Protein AF-A0AAW6ARX3-F1 (afdb_monomer)

pLDDT: mean 88.52, std 10.61, range [48.91, 97.62]

Solvent-accessible surface area (backbone atoms only — not comparable to full-atom values): 4338 Å² total; per-residue (Å²): 119,62,70,67,60,55,51,50,51,51,54,49,51,54,50,51,48,48,40,62,69,54,51,39,74,73,49,65,90,48,57,47,96,79,77,40,47,37,44,57,53,50,46,55,51,52,49,55,54,45,51,55,54,48,50,56,52,48,54,53,48,51,68,64,41,49,73,53,51,71,72,68,55,76,133

Secondary structure (DSSP, 8-state):
--HHHHHHHHHHHHHHHHHHHTGGGGS--PEETTTEEHHHHHHHHHHHHHHHHHHHHHHHHHHTTHHHHHHH---

Mean predicted aligned error: 6.12 Å

Structure (mmCIF, N/CA/C/O backbone):
data_AF-A0AAW6ARX3-F1
#
_entry.id   AF-A0AAW6ARX3-F1
#
loop_
_atom_site.group_PDB
_atom_site.id
_atom_site.type_symbol
_atom_site.label_atom_id
_atom_site.label_alt_id
_atom_site.label_comp_id
_atom_site.label_asym_id
_atom_site.label_entity_id
_atom_site.label_seq_id
_atom_site.pdbx_PDB_ins_code
_atom_site.Cartn_x
_atom_site.Cartn_y
_atom_site.Cartn_z
_atom_site.occupancy
_atom_site.B_iso_or_equiv
_atom_site.auth_seq_id
_atom_site.auth_comp_id
_atom_site.auth_asym_id
_atom_site.auth_atom_id
_atom_site.pdbx_PDB_model_num
ATOM 1 N N . MET A 1 1 ? -14.845 1.168 15.557 1.00 85.31 1 MET A N 1
ATOM 2 C CA . MET A 1 1 ? -13.451 0.863 15.130 1.00 85.31 1 MET A CA 1
ATOM 3 C C . MET A 1 1 ? -12.421 1.543 16.044 1.00 85.31 1 MET A C 1
ATOM 5 O O . MET A 1 1 ? -12.643 2.686 16.425 1.00 85.31 1 MET A O 1
ATOM 9 N N . LYS A 1 2 ? -11.297 0.886 16.392 1.00 90.81 2 LYS A N 1
ATOM 10 C CA . LYS A 1 2 ? -10.243 1.456 17.269 1.00 90.81 2 LYS A CA 1
ATOM 11 C C . LYS A 1 2 ? -9.489 2.621 16.599 1.00 90.81 2 LYS A C 1
ATOM 13 O O . LYS A 1 2 ? -9.200 2.551 15.406 1.00 90.81 2 LYS A O 1
ATOM 18 N N . LYS A 1 3 ? -9.088 3.639 17.378 1.00 91.44 3 LYS A N 1
ATOM 19 C CA . LYS A 1 3 ? -8.315 4.812 16.902 1.00 91.44 3 LYS A CA 1
ATOM 20 C C . LYS A 1 3 ? -7.026 4.413 16.174 1.00 91.44 3 LYS A C 1
ATOM 22 O O . LYS A 1 3 ? -6.723 4.978 15.130 1.00 91.44 3 LYS A O 1
ATOM 27 N N . SER A 1 4 ? -6.321 3.395 16.668 1.00 92.25 4 SER A N 1
ATOM 28 C CA . SER A 1 4 ? -5.080 2.906 16.054 1.00 92.25 4 SER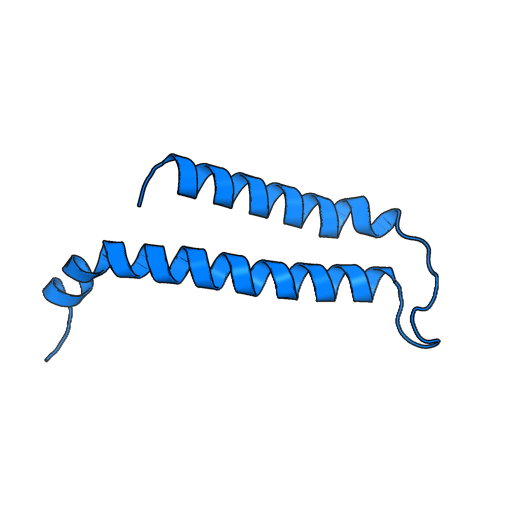 A CA 1
ATOM 29 C C . SER A 1 4 ? -5.279 2.391 14.626 1.00 92.25 4 SER A C 1
ATOM 31 O O . SER A 1 4 ? -4.434 2.645 13.781 1.00 92.25 4 SER A O 1
ATOM 33 N N . ILE A 1 5 ? -6.409 1.736 14.325 1.00 92.56 5 ILE A N 1
ATOM 34 C CA . ILE A 1 5 ? -6.704 1.238 12.967 1.00 92.56 5 ILE A CA 1
ATOM 35 C C . ILE A 1 5 ? -6.881 2.414 12.002 1.00 92.56 5 ILE A C 1
ATOM 37 O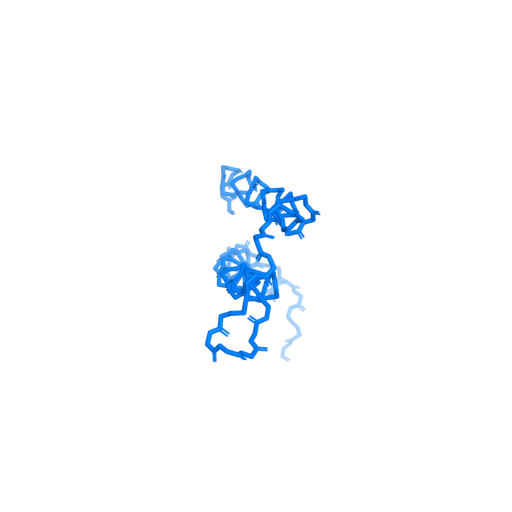 O . ILE A 1 5 ? -6.334 2.393 10.905 1.00 92.56 5 ILE A O 1
ATOM 41 N N . LYS A 1 6 ? -7.579 3.473 12.435 1.00 92.81 6 LYS A N 1
ATOM 42 C CA . LYS A 1 6 ? -7.739 4.703 11.645 1.00 92.81 6 LYS A CA 1
ATOM 43 C C . LYS A 1 6 ? -6.389 5.372 11.370 1.00 92.81 6 LYS A C 1
ATOM 45 O O . LYS A 1 6 ? -6.123 5.759 10.241 1.00 92.81 6 LYS A O 1
ATOM 50 N N . ILE A 1 7 ? -5.521 5.462 12.382 1.00 95.81 7 ILE A N 1
ATOM 51 C CA . ILE A 1 7 ? -4.170 6.031 12.235 1.00 95.81 7 ILE A CA 1
ATOM 52 C C . ILE A 1 7 ? -3.330 5.203 11.255 1.00 95.81 7 ILE A C 1
ATOM 54 O O . ILE A 1 7 ? -2.714 5.773 10.361 1.00 95.81 7 ILE A O 1
ATOM 58 N N . ILE A 1 8 ? -3.339 3.872 11.378 1.00 95.12 8 ILE A N 1
ATOM 59 C CA . ILE A 1 8 ? -2.623 2.978 10.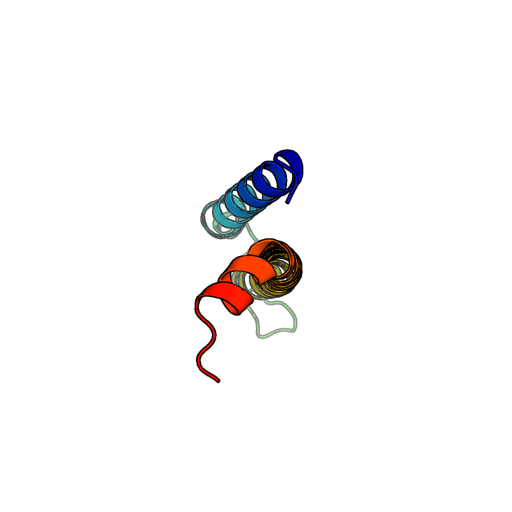456 1.00 95.12 8 ILE A CA 1
ATOM 60 C C . ILE A 1 8 ? -3.131 3.164 9.023 1.00 95.12 8 ILE A C 1
ATOM 62 O O . ILE A 1 8 ? -2.326 3.261 8.103 1.00 95.12 8 ILE A O 1
ATOM 66 N N . PHE A 1 9 ? -4.447 3.273 8.831 1.00 96.25 9 PHE A N 1
ATOM 67 C CA . PHE A 1 9 ? -5.036 3.511 7.514 1.00 96.25 9 PHE A CA 1
ATOM 68 C C . PHE A 1 9 ? -4.618 4.865 6.918 1.00 96.25 9 PHE A C 1
ATOM 70 O O . PHE A 1 9 ? -4.317 4.946 5.729 1.00 96.25 9 PHE A O 1
ATOM 77 N N . ILE A 1 10 ? -4.531 5.921 7.732 1.00 96.69 10 ILE A N 1
ATOM 78 C CA . ILE A 1 10 ? -4.018 7.229 7.292 1.00 96.69 10 ILE A CA 1
ATOM 79 C C . ILE A 1 10 ? -2.551 7.112 6.868 1.00 96.69 10 ILE A C 1
ATOM 81 O O . ILE A 1 10 ? -2.204 7.533 5.769 1.00 96.69 10 ILE A O 1
ATOM 85 N N . ILE A 1 11 ? -1.701 6.497 7.698 1.00 97.62 11 ILE A N 1
ATOM 86 C CA . ILE A 1 11 ? -0.277 6.301 7.385 1.00 97.62 11 ILE A CA 1
ATOM 87 C C . ILE A 1 11 ? -0.118 5.499 6.090 1.00 97.62 11 ILE A C 1
ATOM 89 O O . ILE A 1 11 ? 0.668 5.889 5.229 1.00 97.62 11 ILE A O 1
ATOM 93 N N . PHE A 1 12 ? -0.894 4.425 5.919 1.00 97.31 12 PHE A N 1
ATOM 94 C CA . PHE A 1 12 ? -0.908 3.627 4.694 1.00 97.31 12 PHE A CA 1
ATOM 95 C C . PHE A 1 12 ? -1.196 4.487 3.458 1.00 97.31 12 PHE A C 1
ATOM 97 O O . PHE A 1 12 ? -0.438 4.432 2.494 1.00 97.31 12 PHE A O 1
ATOM 104 N N . ASN A 1 13 ? -2.240 5.320 3.492 1.00 96.44 13 ASN A N 1
ATOM 105 C CA . ASN A 1 13 ? -2.596 6.177 2.358 1.00 96.44 13 ASN A CA 1
ATOM 106 C C . ASN A 1 13 ? -1.544 7.261 2.087 1.00 96.44 13 ASN A C 1
ATOM 108 O O . ASN A 1 13 ? -1.228 7.522 0.928 1.00 96.44 13 ASN A O 1
ATOM 112 N N . THR A 1 14 ? -0.945 7.845 3.127 1.00 96.56 14 THR A N 1
ATOM 113 C CA . THR A 1 14 ? 0.168 8.793 2.969 1.00 96.56 14 THR A CA 1
ATOM 114 C C . THR A 1 14 ? 1.358 8.134 2.273 1.00 96.56 14 THR A C 1
ATOM 116 O O . THR A 1 14 ? 1.905 8.690 1.322 1.00 96.56 14 THR A O 1
ATOM 119 N N . VAL A 1 15 ? 1.745 6.928 2.699 1.00 96.19 15 VAL A N 1
ATOM 120 C CA . VAL A 1 15 ? 2.848 6.175 2.081 1.00 96.19 15 VAL A CA 1
ATOM 121 C C . VAL A 1 15 ? 2.501 5.767 0.651 1.00 96.19 15 VAL A C 1
ATOM 123 O O . VAL A 1 15 ? 3.347 5.896 -0.233 1.00 96.19 15 VAL A O 1
ATOM 126 N N . LEU A 1 16 ? 1.268 5.323 0.398 1.00 95.94 16 LEU A N 1
ATOM 127 C CA . LEU A 1 16 ? 0.785 4.975 -0.938 1.00 95.94 16 LEU A CA 1
ATOM 128 C C . LEU A 1 16 ? 0.862 6.177 -1.887 1.00 95.94 16 LEU A C 1
ATOM 130 O O . LEU A 1 16 ? 1.336 6.038 -3.014 1.00 95.94 16 LEU A O 1
ATOM 134 N N . PHE A 1 17 ? 0.440 7.356 -1.425 1.00 94.31 17 PHE A N 1
ATOM 135 C CA . PHE A 1 17 ? 0.518 8.595 -2.193 1.00 94.31 17 PHE A CA 1
ATOM 136 C C . PHE A 1 17 ? 1.969 8.970 -2.503 1.00 94.31 17 PHE A C 1
ATOM 138 O O . PHE A 1 17 ? 2.320 9.137 -3.669 1.00 94.31 17 PHE A O 1
ATOM 145 N N . LEU A 1 18 ? 2.838 9.025 -1.486 1.00 94.94 18 LEU A N 1
ATOM 146 C CA . LEU A 1 18 ? 4.263 9.328 -1.671 1.00 94.94 18 LEU A CA 1
ATOM 147 C C . LEU A 1 18 ? 4.933 8.334 -2.624 1.00 94.94 18 LEU A C 1
ATOM 149 O O . LEU A 1 18 ? 5.736 8.721 -3.471 1.00 94.94 18 LEU A O 1
ATOM 153 N N . SER A 1 19 ? 4.570 7.058 -2.531 1.00 92.12 19 SER A N 1
ATOM 154 C CA . SER A 1 19 ? 5.118 6.018 -3.396 1.00 92.12 19 SER A CA 1
ATOM 155 C C . SER A 1 19 ? 4.699 6.209 -4.852 1.00 92.12 19 SER A C 1
ATOM 157 O O . SER A 1 19 ? 5.542 6.169 -5.746 1.00 92.12 19 SER A O 1
ATOM 159 N N . ASN A 1 20 ? 3.415 6.471 -5.100 1.00 92.50 20 ASN A N 1
ATOM 160 C CA . ASN A 1 20 ? 2.889 6.626 -6.456 1.00 92.50 20 ASN A CA 1
ATOM 161 C C . ASN A 1 20 ? 3.206 7.975 -7.105 1.00 92.50 20 ASN A C 1
ATOM 163 O O . ASN A 1 20 ? 3.233 8.038 -8.325 1.00 92.50 20 ASN A O 1
ATOM 167 N N . PHE A 1 21 ? 3.448 9.038 -6.335 1.00 87.88 21 PHE A N 1
ATOM 168 C CA . PHE A 1 21 ? 3.753 10.362 -6.895 1.00 87.88 21 PHE A CA 1
ATOM 169 C C . PHE A 1 21 ? 5.241 10.696 -6.907 1.00 87.88 21 PHE A C 1
ATOM 171 O O . PHE A 1 21 ? 5.719 11.313 -7.854 1.00 87.88 21 PHE A O 1
ATOM 178 N N . ILE A 1 22 ? 5.980 10.310 -5.866 1.00 89.00 22 ILE A N 1
ATOM 179 C CA . ILE A 1 22 ? 7.393 10.669 -5.721 1.00 89.00 22 ILE A CA 1
ATOM 180 C C . ILE A 1 22 ? 8.268 9.478 -6.097 1.00 89.00 22 ILE A C 1
ATOM 182 O O . ILE A 1 22 ? 9.105 9.592 -6.989 1.00 89.00 22 ILE A O 1
ATOM 186 N N . LEU A 1 23 ? 8.065 8.317 -5.465 1.00 86.81 23 LEU A N 1
ATOM 187 C CA . LEU A 1 23 ? 8.962 7.170 -5.667 1.00 86.81 23 LEU A CA 1
ATOM 188 C C . LEU A 1 23 ? 8.856 6.570 -7.072 1.00 86.81 23 LEU A C 1
ATOM 190 O O . LEU A 1 23 ? 9.859 6.092 -7.602 1.00 86.81 23 LEU A O 1
ATOM 194 N N . VAL A 1 24 ? 7.688 6.665 -7.714 1.00 89.31 24 VAL A N 1
ATOM 195 C CA . VAL A 1 24 ? 7.492 6.188 -9.091 1.00 89.31 24 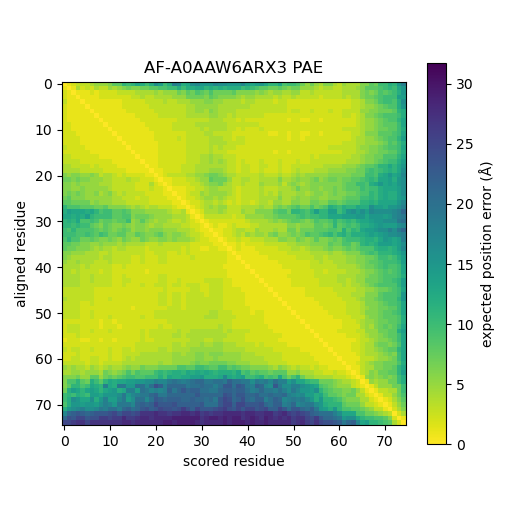VAL A CA 1
ATOM 196 C C . VAL A 1 24 ? 8.455 6.852 -10.083 1.00 89.31 24 VAL A C 1
ATOM 198 O O . VAL A 1 24 ? 8.879 6.217 -11.047 1.00 89.31 24 VAL A O 1
ATOM 201 N N . ALA A 1 25 ? 8.845 8.108 -9.837 1.00 87.44 25 ALA A N 1
ATOM 202 C CA . ALA A 1 25 ? 9.746 8.855 -10.711 1.00 87.44 25 ALA A CA 1
ATOM 203 C C . ALA A 1 25 ? 11.181 8.304 -10.688 1.00 87.44 25 ALA A C 1
ATOM 205 O O . ALA A 1 25 ? 11.924 8.483 -11.652 1.00 87.44 25 ALA A O 1
ATOM 206 N N . PHE A 1 26 ? 11.558 7.610 -9.611 1.00 89.81 26 PHE A N 1
ATOM 207 C CA . PHE A 1 26 ? 12.878 7.002 -9.440 1.00 89.81 26 PHE A CA 1
ATOM 208 C C . PHE A 1 26 ? 12.942 5.555 -9.939 1.00 89.81 26 PHE A C 1
ATOM 210 O O . PHE A 1 26 ? 14.023 4.967 -9.971 1.00 89.81 26 PHE A O 1
ATOM 217 N N . LEU A 1 27 ? 11.811 4.966 -10.341 1.00 88.25 27 LEU A N 1
ATOM 218 C CA . LEU A 1 27 ? 11.804 3.621 -10.902 1.00 88.25 27 LEU A CA 1
ATOM 219 C C . LEU A 1 27 ? 12.442 3.606 -12.302 1.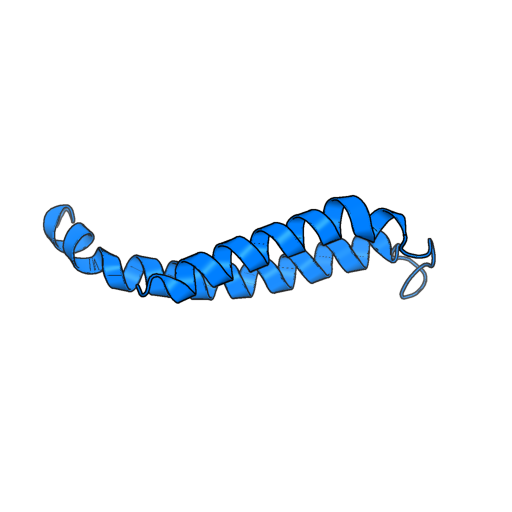00 88.25 27 LEU A C 1
ATOM 221 O O . LEU A 1 27 ? 12.198 4.506 -13.117 1.00 88.25 27 LEU A O 1
ATOM 225 N N . PRO A 1 28 ? 13.238 2.571 -12.618 1.00 86.06 28 PRO A N 1
ATOM 226 C CA . PRO A 1 28 ? 13.921 2.465 -13.900 1.00 86.06 28 PRO A CA 1
ATOM 227 C C . PRO A 1 28 ? 12.907 2.307 -15.035 1.00 86.06 28 PRO A C 1
ATOM 229 O O . PRO A 1 28 ? 11.968 1.533 -14.916 1.00 86.06 28 PRO A O 1
ATOM 232 N N . LYS A 1 29 ? 13.111 2.965 -16.181 1.00 86.44 29 LYS A N 1
ATOM 233 C CA . LYS A 1 29 ? 12.225 2.887 -17.370 1.00 86.44 29 LYS A CA 1
ATOM 234 C C . LYS A 1 29 ? 12.298 1.546 -18.121 1.00 86.44 29 LYS A C 1
ATOM 236 O O . LYS A 1 29 ? 12.128 1.491 -19.335 1.00 86.44 29 LYS A O 1
ATOM 241 N N . THR A 1 30 ? 12.583 0.465 -17.410 1.00 90.88 30 THR A N 1
ATOM 242 C CA . THR A 1 30 ? 12.653 -0.883 -17.960 1.00 90.88 30 THR A CA 1
ATOM 243 C C . THR A 1 30 ? 11.251 -1.386 -18.284 1.00 90.88 30 THR A C 1
ATOM 245 O O . THR A 1 30 ? 10.299 -1.142 -17.539 1.00 90.88 30 THR A O 1
ATOM 248 N N . LEU A 1 31 ? 11.134 -2.120 -19.387 1.00 92.38 31 LEU A N 1
ATOM 249 C CA . LEU A 1 31 ? 9.918 -2.842 -19.730 1.00 92.38 31 LEU A CA 1
ATOM 250 C C . LEU A 1 31 ? 9.881 -4.175 -18.980 1.00 92.38 31 LEU A C 1
ATOM 252 O O . LEU A 1 31 ? 10.744 -5.032 -19.164 1.00 92.38 31 LEU A O 1
ATOM 256 N N . LEU A 1 32 ? 8.857 -4.363 -18.158 1.00 88.06 32 LEU A N 1
ATOM 257 C CA . LEU A 1 32 ? 8.478 -5.660 -17.621 1.00 88.06 32 LEU A CA 1
ATOM 258 C C . LEU A 1 32 ? 7.755 -6.459 -18.710 1.00 88.06 32 LEU A C 1
ATOM 260 O O . LEU A 1 32 ? 6.930 -5.921 -19.454 1.00 88.06 32 LEU A O 1
ATOM 264 N N . PHE A 1 33 ? 8.094 -7.746 -18.820 1.00 90.25 33 PHE A N 1
ATOM 265 C CA . PHE A 1 33 ? 7.514 -8.681 -19.796 1.00 90.25 33 PHE A CA 1
ATOM 266 C C . PHE A 1 33 ? 7.633 -8.237 -21.269 1.00 90.25 33 PHE A C 1
ATOM 268 O O . PHE A 1 33 ? 6.922 -8.749 -22.127 1.00 90.25 33 PHE A O 1
ATOM 275 N N . GLY A 1 34 ? 8.520 -7.282 -21.571 1.00 90.62 34 GLY A N 1
ATOM 276 C CA . GLY A 1 34 ? 8.756 -6.772 -22.925 1.00 90.62 34 GLY A CA 1
ATOM 277 C C . GLY A 1 34 ? 7.743 -5.743 -23.440 1.00 90.62 34 GLY A C 1
ATOM 278 O O . GLY A 1 34 ? 7.926 -5.248 -24.546 1.00 90.62 34 GLY A O 1
ATOM 279 N N . TRP A 1 35 ? 6.710 -5.382 -22.669 1.00 90.94 35 TRP A N 1
ATOM 280 C CA . TRP A 1 35 ? 5.664 -4.454 -23.135 1.00 90.94 35 TRP A CA 1
ATOM 281 C C . TRP A 1 35 ? 5.151 -3.468 -22.078 1.00 90.94 35 TRP A C 1
ATOM 283 O O . TRP A 1 35 ? 4.583 -2.439 -22.437 1.00 90.94 35 TRP A O 1
ATOM 293 N N . MET A 1 36 ? 5.350 -3.733 -20.785 1.00 92.06 36 MET A N 1
ATOM 294 C CA . MET A 1 36 ? 4.776 -2.923 -19.710 1.00 92.06 36 MET A CA 1
ATOM 295 C C . MET A 1 36 ? 5.845 -2.054 -19.037 1.00 92.06 36 MET A C 1
ATOM 297 O O . MET A 1 36 ? 6.784 -2.605 -18.466 1.00 92.06 36 MET A O 1
ATOM 301 N N . PRO A 1 37 ? 5.725 -0.715 -19.017 1.00 93.81 37 PRO A N 1
ATOM 302 C CA . PRO A 1 37 ? 6.643 0.128 -18.254 1.00 93.81 37 PRO A CA 1
ATOM 303 C C . PRO A 1 37 ? 6.614 -0.224 -16.764 1.00 93.81 37 PRO A C 1
ATOM 305 O O . PRO A 1 37 ? 5.538 -0.347 -16.174 1.00 93.81 37 PRO A O 1
ATOM 308 N N . SER A 1 38 ? 7.783 -0.350 -16.134 1.00 92.12 38 SER A N 1
ATOM 309 C CA . SER A 1 38 ? 7.876 -0.704 -14.710 1.00 92.12 38 SER A CA 1
ATOM 310 C C . SER A 1 38 ? 7.128 0.283 -13.801 1.00 92.12 38 SER A C 1
ATOM 312 O O . SER A 1 38 ? 6.526 -0.133 -12.814 1.00 92.12 38 SER A O 1
ATOM 314 N N . GLN A 1 39 ? 7.100 1.574 -14.158 1.00 92.62 39 GLN A N 1
ATOM 315 C CA . GLN A 1 39 ? 6.370 2.606 -13.419 1.00 92.62 39 GLN A CA 1
ATOM 316 C C . GLN A 1 39 ? 4.868 2.341 -13.431 1.00 92.62 39 GLN A C 1
ATOM 318 O O . GLN A 1 39 ? 4.202 2.445 -12.403 1.00 92.62 39 GLN A O 1
ATOM 323 N N . PHE A 1 40 ? 4.342 1.966 -14.598 1.00 91.69 40 PHE A N 1
ATOM 324 C CA . PHE A 1 40 ? 2.936 1.622 -14.747 1.00 91.69 40 PHE A CA 1
ATOM 325 C C . PHE A 1 40 ? 2.603 0.355 -13.962 1.00 91.69 40 PHE A C 1
ATOM 327 O O . PHE A 1 40 ? 1.620 0.334 -13.227 1.00 91.69 40 PHE A O 1
ATOM 334 N N . ALA A 1 41 ? 3.450 -0.671 -14.054 1.00 92.69 41 ALA A N 1
ATOM 335 C CA . ALA A 1 41 ? 3.280 -1.906 -13.298 1.00 92.69 41 ALA A CA 1
ATOM 336 C C . ALA A 1 41 ? 3.274 -1.663 -11.783 1.00 92.69 41 ALA A C 1
ATOM 338 O O . ALA A 1 41 ? 2.439 -2.212 -11.068 1.00 92.69 41 ALA A O 1
ATOM 339 N N . PHE A 1 42 ? 4.175 -0.807 -11.297 1.00 93.12 42 PHE A N 1
ATOM 340 C CA . PHE A 1 42 ? 4.230 -0.408 -9.896 1.00 93.12 42 PHE A CA 1
ATOM 341 C C . PHE A 1 42 ? 2.960 0.327 -9.464 1.00 93.12 42 PHE A C 1
ATOM 343 O O . PHE A 1 42 ? 2.378 -0.007 -8.432 1.00 93.12 42 PHE A O 1
ATOM 350 N N . MET A 1 43 ? 2.498 1.289 -10.266 1.00 93.19 43 MET A N 1
ATOM 351 C CA . MET A 1 43 ? 1.277 2.034 -9.971 1.00 93.19 43 MET A CA 1
ATOM 352 C C . MET A 1 43 ? 0.052 1.113 -9.960 1.00 93.19 43 MET A C 1
ATOM 354 O O . MET A 1 43 ? -0.704 1.102 -8.994 1.00 93.19 43 MET A O 1
ATOM 358 N N . ALA A 1 44 ? -0.115 0.277 -10.984 1.00 92.62 44 ALA A N 1
ATOM 359 C CA . ALA A 1 44 ? -1.221 -0.672 -11.071 1.00 92.62 44 ALA A CA 1
ATOM 360 C C . ALA A 1 44 ? -1.195 -1.694 -9.920 1.00 92.62 44 ALA A C 1
ATOM 362 O O . ALA A 1 44 ? -2.219 -1.943 -9.283 1.00 92.62 44 ALA A O 1
ATOM 363 N N . GLY A 1 45 ? -0.019 -2.246 -9.608 1.00 93.75 45 GLY A N 1
ATOM 364 C CA . GLY A 1 45 ? 0.159 -3.190 -8.507 1.00 93.75 45 GLY A CA 1
ATOM 365 C C . GLY A 1 45 ? -0.138 -2.565 -7.144 1.00 93.75 45 GLY A C 1
ATOM 366 O O . GLY A 1 45 ? -0.826 -3.173 -6.324 1.00 93.75 45 GLY A O 1
ATOM 367 N N . SER A 1 46 ? 0.313 -1.331 -6.907 1.00 94.81 46 SER A N 1
ATOM 368 C CA . SER A 1 46 ? 0.041 -0.631 -5.648 1.00 94.81 46 SER A CA 1
ATOM 369 C C . SER A 1 46 ? -1.449 -0.314 -5.475 1.00 94.81 46 SER A C 1
ATOM 371 O O . SER A 1 46 ? -1.968 -0.451 -4.368 1.00 94.81 46 SER A O 1
ATOM 373 N N . MET A 1 47 ? -2.164 0.006 -6.560 1.00 95.00 47 MET A N 1
ATOM 374 C CA . MET A 1 47 ? -3.617 0.204 -6.538 1.00 95.00 47 MET A CA 1
ATOM 375 C C . MET A 1 47 ? -4.377 -1.095 -6.263 1.00 95.00 47 MET A C 1
ATOM 377 O O . MET A 1 47 ? -5.355 -1.079 -5.515 1.00 95.00 47 MET A O 1
ATOM 381 N N . ALA A 1 48 ? -3.913 -2.232 -6.790 1.00 96.06 48 ALA A N 1
ATOM 382 C CA . ALA A 1 48 ? -4.491 -3.532 -6.451 1.00 96.06 48 ALA A CA 1
ATOM 383 C C . ALA A 1 48 ? -4.347 -3.829 -4.948 1.00 96.06 48 ALA A C 1
ATOM 385 O O . ALA A 1 48 ? -5.335 -4.156 -4.288 1.00 96.06 48 ALA A O 1
ATOM 386 N N . VAL A 1 49 ? -3.157 -3.619 -4.373 1.00 95.69 49 VAL A N 1
ATOM 387 C CA . VAL A 1 49 ? -2.935 -3.748 -2.919 1.00 95.69 49 VAL A CA 1
ATOM 388 C C . VAL A 1 49 ? -3.816 -2.772 -2.133 1.00 95.69 49 VAL A C 1
ATOM 390 O O . VAL A 1 49 ? -4.440 -3.163 -1.146 1.00 95.69 49 VAL A O 1
ATOM 393 N N . ALA A 1 50 ? -3.918 -1.519 -2.580 1.00 96.50 50 ALA A N 1
ATOM 394 C CA . ALA A 1 50 ? -4.756 -0.509 -1.944 1.00 96.50 50 ALA A CA 1
ATOM 395 C C . ALA A 1 50 ? -6.231 -0.915 -1.925 1.00 96.50 50 ALA A C 1
ATOM 397 O O . ALA A 1 50 ? -6.869 -0.786 -0.884 1.00 96.50 50 ALA A O 1
ATOM 398 N N . SER A 1 51 ? -6.752 -1.476 -3.020 1.00 96.81 51 SER A N 1
ATOM 399 C CA . SER A 1 51 ? -8.141 -1.941 -3.091 1.00 96.81 51 SER A CA 1
ATOM 400 C C . SER A 1 51 ? -8.456 -3.012 -2.043 1.00 96.81 51 SER A C 1
ATOM 402 O O . SER A 1 51 ? -9.480 -2.920 -1.368 1.00 96.81 51 SER A O 1
ATOM 404 N N . ALA A 1 52 ? -7.544 -3.964 -1.817 1.00 96.81 52 ALA A N 1
ATOM 405 C CA . ALA A 1 52 ? -7.699 -4.980 -0.780 1.00 96.81 52 ALA A CA 1
ATOM 406 C C . ALA A 1 52 ? -7.699 -4.360 0.628 1.00 96.81 52 ALA A C 1
ATOM 408 O O . ALA A 1 52 ? -8.570 -4.662 1.445 1.00 96.81 52 ALA A O 1
ATOM 409 N N . VAL A 1 53 ? -6.760 -3.448 0.908 1.00 96.31 53 VAL A N 1
ATOM 410 C CA . VAL A 1 53 ? -6.678 -2.750 2.204 1.00 96.31 53 VAL A CA 1
ATOM 411 C C . VAL A 1 53 ? -7.920 -1.896 2.456 1.00 96.31 53 VAL A C 1
ATOM 413 O O . VAL A 1 53 ? -8.464 -1.909 3.561 1.00 96.31 53 VAL A O 1
ATOM 416 N N . TRP A 1 54 ? -8.389 -1.171 1.443 1.00 96.81 54 TRP A N 1
ATOM 417 C CA . TRP A 1 54 ? -9.586 -0.340 1.521 1.00 96.81 54 TRP A CA 1
ATOM 418 C C . TRP A 1 54 ? -10.832 -1.195 1.723 1.00 96.81 54 TRP A C 1
ATOM 420 O O . TRP A 1 54 ? -11.624 -0.883 2.606 1.00 96.81 54 TRP A O 1
ATOM 430 N N . GLY A 1 55 ? -10.972 -2.302 0.990 1.00 96.31 55 GLY A N 1
ATOM 431 C CA . GLY A 1 55 ? -12.069 -3.252 1.171 1.00 96.31 5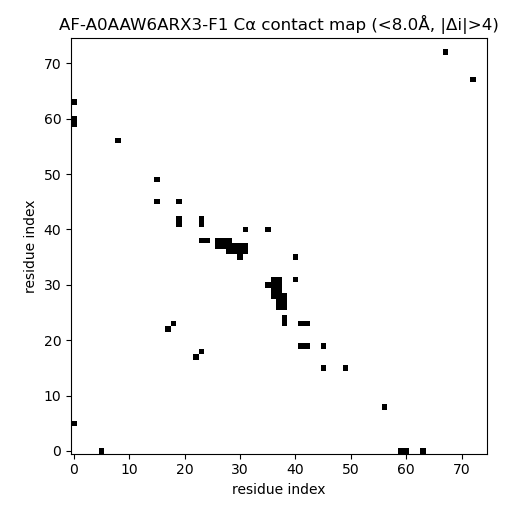5 GLY A CA 1
ATOM 432 C C . GLY A 1 55 ? -12.147 -3.767 2.608 1.00 96.31 55 GLY A C 1
ATOM 433 O O . GLY A 1 55 ? -13.202 -3.686 3.232 1.00 96.31 55 GLY A O 1
ATOM 434 N N . LEU A 1 56 ? -11.019 -4.200 3.181 1.00 94.88 56 LEU A N 1
ATOM 435 C CA . LEU A 1 56 ? -10.955 -4.649 4.578 1.00 94.88 56 LEU A CA 1
ATOM 436 C C . LEU A 1 56 ? -11.272 -3.526 5.576 1.00 94.88 56 LEU A C 1
ATOM 438 O O . LEU A 1 56 ? -11.977 -3.748 6.563 1.00 94.88 56 LEU A O 1
ATOM 442 N N . TYR A 1 57 ? -10.743 -2.323 5.342 1.00 95.31 57 TYR A N 1
ATOM 443 C CA . TYR A 1 57 ? -10.982 -1.177 6.215 1.00 95.31 57 TYR A CA 1
ATOM 444 C C . TYR A 1 57 ? -12.455 -0.763 6.211 1.00 95.31 57 TYR A C 1
ATOM 446 O O . TYR A 1 57 ? -13.035 -0.582 7.282 1.00 95.31 57 TYR A O 1
ATOM 454 N N . PHE A 1 58 ? -13.056 -0.629 5.027 1.00 94.19 58 PHE A N 1
ATOM 455 C CA . PHE A 1 58 ? -14.432 -0.172 4.876 1.00 94.19 58 PHE A CA 1
ATOM 456 C C . PHE A 1 58 ? -15.44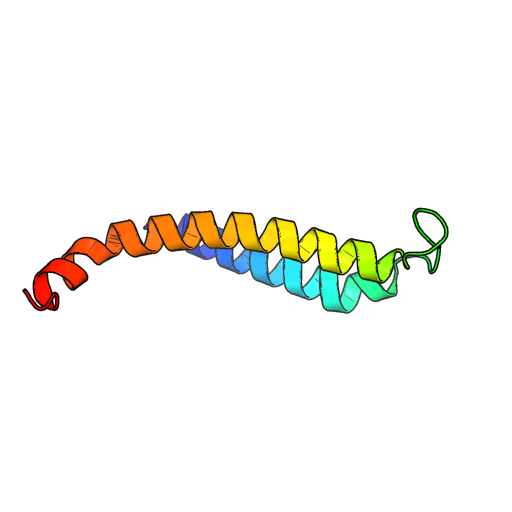4 -1.230 5.287 1.00 94.19 58 PHE A C 1
ATOM 458 O O . PHE A 1 58 ? -16.397 -0.879 5.966 1.00 94.19 58 PHE A O 1
ATOM 465 N N . ASN A 1 59 ? -15.209 -2.512 5.004 1.00 92.56 59 ASN A N 1
ATOM 466 C CA . ASN A 1 59 ? -16.049 -3.591 5.527 1.00 92.56 59 ASN A CA 1
ATOM 467 C C . ASN A 1 59 ? -16.152 -3.500 7.064 1.00 92.56 59 ASN A C 1
ATOM 469 O O . ASN A 1 59 ? -17.234 -3.339 7.620 1.00 92.56 59 ASN A O 1
ATOM 473 N N . LYS A 1 60 ? -15.006 -3.385 7.744 1.00 90.31 60 LYS A N 1
ATOM 474 C CA . LYS A 1 60 ? -14.965 -3.196 9.200 1.00 90.31 60 LYS A CA 1
ATOM 475 C C . LYS A 1 60 ? -15.514 -1.847 9.670 1.00 90.31 60 LYS A C 1
ATOM 477 O O . LYS A 1 60 ? -15.894 -1.703 10.832 1.00 90.31 60 LYS A O 1
ATOM 482 N N . PHE A 1 61 ? -15.463 -0.819 8.828 1.00 90.38 61 PHE A N 1
ATOM 483 C CA . PHE A 1 61 ? -16.060 0.476 9.126 1.00 90.38 61 PHE A CA 1
ATOM 484 C C . PHE A 1 61 ? -17.582 0.360 9.150 1.00 90.38 61 PHE A C 1
ATOM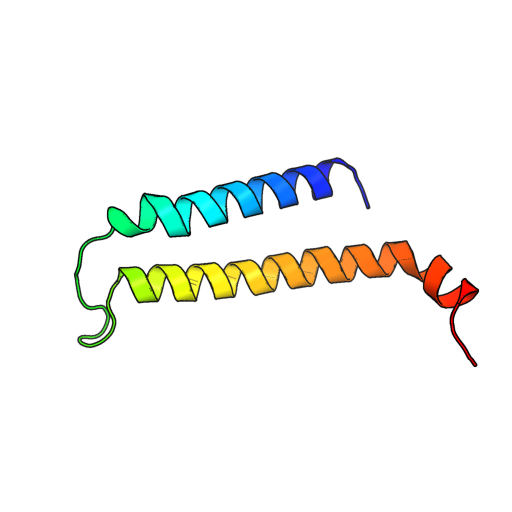 486 O O . PHE A 1 61 ? -18.177 0.716 10.169 1.00 90.38 61 PHE A O 1
ATOM 493 N N . TYR A 1 62 ? -18.169 -0.192 8.088 1.00 87.50 62 TYR A N 1
ATOM 494 C CA . TYR A 1 62 ? -19.608 -0.382 7.939 1.00 87.50 62 TYR A CA 1
ATOM 495 C C . TYR A 1 62 ? -20.178 -1.330 8.996 1.00 87.50 62 TYR A C 1
ATOM 497 O O . TYR A 1 62 ? -21.179 -0.981 9.611 1.00 87.50 62 TYR A O 1
ATOM 505 N N . ASP A 1 63 ? -19.466 -2.397 9.371 1.00 87.94 63 ASP A N 1
ATOM 506 C CA . ASP A 1 63 ? -19.851 -3.245 10.515 1.00 87.94 63 ASP A CA 1
ATOM 507 C C . ASP A 1 63 ? -20.037 -2.440 11.811 1.00 87.94 63 ASP A C 1
ATOM 509 O O . ASP A 1 63 ? -20.879 -2.748 12.651 1.00 87.94 63 ASP A O 1
ATOM 513 N N . THR A 1 64 ? -19.252 -1.373 12.005 1.00 83.75 64 THR A N 1
ATOM 514 C CA . THR A 1 64 ? -19.402 -0.504 13.183 1.00 83.75 64 THR A CA 1
ATOM 515 C C . THR A 1 64 ? -20.473 0.572 13.036 1.00 83.75 64 THR A C 1
ATOM 517 O O . THR A 1 64 ? -20.713 1.313 13.989 1.00 83.75 64 THR A O 1
ATOM 520 N N . GLN A 1 65 ? -21.089 0.696 11.865 1.00 80.62 65 GLN A N 1
ATOM 521 C CA . GLN A 1 65 ? -22.177 1.625 11.562 1.00 80.62 65 GLN A CA 1
ATOM 522 C C . GLN A 1 65 ? -23.531 0.923 11.396 1.00 80.62 65 GLN A C 1
ATOM 524 O O . GLN A 1 65 ? -24.503 1.621 11.160 1.00 80.62 65 GLN A O 1
ATOM 529 N N . GLY A 1 66 ? -23.640 -0.395 11.615 1.00 71.31 66 GLY A N 1
ATOM 530 C CA . GLY A 1 66 ? -24.911 -1.124 11.454 1.00 71.31 66 GLY A CA 1
ATOM 531 C C . GLY A 1 66 ? -26.092 -0.578 12.278 1.00 71.31 66 GLY A C 1
ATOM 532 O O . GLY A 1 66 ? -27.234 -0.680 11.862 1.00 71.31 66 GLY A O 1
ATOM 533 N N . HIS A 1 67 ? -25.826 0.106 13.397 1.00 70.12 67 HIS A N 1
ATOM 534 C CA . HIS A 1 67 ? -26.856 0.810 14.178 1.00 70.12 67 HIS A CA 1
ATOM 535 C C . HIS A 1 67 ? -27.455 2.042 13.467 1.00 70.12 67 HIS A C 1
ATOM 537 O O . HIS A 1 67 ? -28.514 2.515 13.859 1.00 70.12 67 HIS A O 1
ATOM 543 N N . ILE A 1 68 ? -26.766 2.604 12.468 1.00 65.44 68 ILE A N 1
ATOM 544 C CA . ILE A 1 68 ? -27.284 3.673 11.602 1.00 65.44 68 ILE A CA 1
ATOM 545 C C . ILE A 1 68 ? -28.172 3.065 10.515 1.00 65.44 68 ILE A C 1
ATOM 547 O O . ILE A 1 68 ? -29.221 3.631 10.225 1.00 65.44 68 ILE A O 1
ATOM 551 N N . ASP A 1 69 ? -27.804 1.896 9.984 1.00 64.69 69 ASP A N 1
ATOM 552 C CA . ASP A 1 69 ? -28.641 1.158 9.031 1.00 64.69 69 ASP A CA 1
ATOM 553 C C . ASP A 1 69 ? -29.962 0.705 9.682 1.00 64.69 69 ASP A C 1
ATOM 555 O O . ASP A 1 69 ? -31.003 0.769 9.046 1.00 64.69 69 ASP A O 1
ATOM 559 N N . GLU A 1 70 ? -29.967 0.349 10.972 1.00 65.94 70 GLU A N 1
ATOM 560 C CA . GLU A 1 70 ? -31.207 0.071 11.725 1.00 65.94 70 GLU A CA 1
ATOM 561 C C . GLU A 1 70 ? -32.059 1.324 12.005 1.00 65.94 70 GLU A C 1
ATOM 563 O O . GLU A 1 70 ? -33.271 1.219 12.177 1.00 65.94 70 GLU A O 1
ATOM 568 N N . LEU A 1 71 ? -31.446 2.512 12.078 1.00 62.56 71 LEU A N 1
ATOM 569 C CA . LEU A 1 71 ? -32.146 3.771 12.376 1.00 62.56 71 LEU A CA 1
ATOM 570 C C . LEU A 1 71 ? -32.739 4.449 11.132 1.00 62.56 71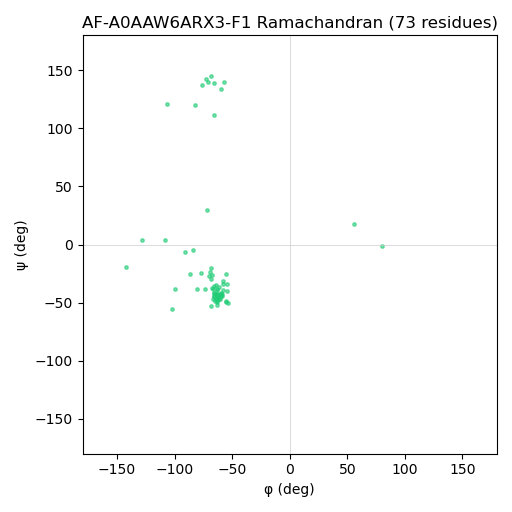 LEU A C 1
ATOM 572 O O . LEU A 1 71 ? -33.672 5.239 11.264 1.00 62.56 71 LEU A O 1
ATOM 576 N N . TYR A 1 72 ? -32.163 4.190 9.956 1.00 67.75 72 TYR A N 1
ATOM 577 C CA . TYR A 1 72 ? -32.513 4.843 8.688 1.00 67.75 72 TYR A CA 1
ATOM 578 C C . TYR A 1 72 ? -32.799 3.858 7.549 1.00 67.75 72 TYR A C 1
ATOM 580 O O . TYR A 1 72 ? -33.028 4.292 6.421 1.00 67.75 72 TYR A O 1
ATOM 588 N N . GLY A 1 73 ? -32.778 2.553 7.817 1.00 58.50 73 GLY A N 1
ATOM 589 C CA . GLY A 1 73 ? -33.244 1.541 6.881 1.00 58.50 73 GLY A CA 1
ATOM 590 C C . GLY A 1 73 ? -34.743 1.702 6.667 1.00 58.50 73 GLY A C 1
ATOM 591 O O . GLY A 1 73 ? -35.528 1.486 7.587 1.00 58.50 73 GLY A O 1
ATOM 592 N N . GLU A 1 74 ? -35.126 2.125 5.462 1.00 60.62 74 GLU A N 1
ATOM 593 C CA . GLU A 1 74 ? -36.475 1.893 4.952 1.00 60.62 74 GLU A CA 1
ATOM 594 C C . GLU A 1 74 ? -36.742 0.376 4.956 1.00 60.62 74 GLU A C 1
ATOM 596 O O . GLU A 1 74 ? -35.832 -0.406 4.665 1.00 60.62 74 GLU A O 1
ATOM 601 N N . GLU A 1 75 ? -37.963 -0.013 5.343 1.00 48.91 75 GLU A N 1
ATOM 602 C CA . GLU A 1 75 ? -38.470 -1.395 5.274 1.00 48.91 75 GLU A CA 1
ATOM 603 C C . GLU A 1 75 ? -38.204 -2.076 3.919 1.00 48.91 75 GLU A C 1
ATOM 605 O O . GLU A 1 75 ? -38.382 -1.419 2.865 1.00 48.91 75 GLU A O 1
#

Foldseek 3Di:
DDPVLVVVLVVLVVVLVCCLPPVLVVDDQDDDPVHHGPSRVSNVVSVVVVVVSVVVSVVVVVVVVVVVCVVPPDD

Organism: Clostridium symbiosum (NCBI:txid1512)

Sequence (75 aa):
MKKSIKIIFIIFNTVLFLSNFILVAFLPKTLLFGWMPSQFAFMAGSMAVASAVWGLYFNKFYDTQGHIDELYGEE

Radius of gyration: 17.79 Å; Cα contacts (8 Å, |Δi|>4): 33; chains: 1; bounding box: 52×19×40 Å